Protein AF-J3CBV4-F1 (afdb_monomer_lite)

Sequence (148 aa):
NADGSINISANGGINATGVPNLVNSGGNADIGGDQGQGIGSAADATVNACSFCYRPAITSGTALDTQYGITSLGRAGSQNGNWPMVRKGGWVALESKTKGFVPNKLTTAQKNALIPVEGMMVYDITLDCLSIYDGTSWKCFNTQGCPN

Structure (mmCIF, N/CA/C/O backbone):
data_AF-J3CBV4-F1
#
_entry.id   AF-J3CBV4-F1
#
loop_
_atom_site.group_PDB
_atom_site.id
_atom_site.type_symbol
_atom_site.label_atom_id
_atom_site.label_alt_id
_atom_site.label_comp_id
_atom_site.label_asym_id
_atom_site.label_entity_id
_atom_site.label_seq_id
_atom_site.pdbx_PDB_ins_code
_atom_site.Cartn_x
_atom_site.Cartn_y
_atom_site.Cartn_z
_atom_site.occupancy
_atom_site.B_iso_or_equiv
_atom_site.auth_seq_id
_atom_site.auth_comp_id
_atom_site.auth_asym_id
_atom_site.auth_atom_id
_atom_site.pdbx_PDB_model_num
ATOM 1 N N . ASN A 1 1 ? 55.914 3.599 -3.341 1.00 77.44 1 ASN A N 1
ATOM 2 C CA . ASN A 1 1 ? 57.040 4.552 -3.378 1.00 77.44 1 ASN A CA 1
ATOM 3 C C . ASN A 1 1 ? 56.560 5.866 -2.770 1.00 77.44 1 ASN A C 1
ATOM 5 O O . ASN A 1 1 ? 55.421 5.915 -2.318 1.00 77.44 1 ASN A O 1
ATOM 9 N N . ALA A 1 2 ? 57.399 6.900 -2.677 1.00 86.38 2 ALA A N 1
ATOM 10 C CA . ALA A 1 2 ? 56.998 8.180 -2.068 1.00 86.38 2 ALA A CA 1
ATOM 11 C C . ALA A 1 2 ? 55.806 8.862 -2.785 1.00 86.38 2 ALA A C 1
ATOM 13 O O . ALA A 1 2 ? 55.142 9.710 -2.206 1.00 86.38 2 ALA A O 1
ATOM 14 N N . ASP A 1 3 ? 55.516 8.450 -4.019 1.00 88.50 3 ASP A N 1
ATOM 15 C CA . ASP A 1 3 ? 54.391 8.869 -4.865 1.00 88.50 3 ASP A CA 1
ATOM 16 C C . ASP A 1 3 ? 53.102 8.037 -4.670 1.00 88.50 3 ASP A C 1
ATOM 18 O O . ASP A 1 3 ? 52.141 8.208 -5.414 1.00 88.50 3 ASP A O 1
ATOM 22 N N . GLY A 1 4 ? 53.080 7.093 -3.720 1.00 79.75 4 GLY A N 1
ATOM 23 C CA . GLY A 1 4 ? 51.937 6.204 -3.479 1.00 79.75 4 GLY A CA 1
ATOM 24 C C . GLY A 1 4 ? 51.811 5.011 -4.438 1.00 79.75 4 GLY A C 1
ATOM 25 O O . GLY A 1 4 ? 50.926 4.180 -4.251 1.00 79.75 4 GLY A O 1
ATOM 26 N N . SER A 1 5 ? 52.701 4.859 -5.423 1.00 81.69 5 SER A N 1
ATOM 27 C CA . SER A 1 5 ? 52.714 3.677 -6.298 1.00 81.69 5 SER A CA 1
ATOM 28 C C . SER A 1 5 ? 53.142 2.407 -5.546 1.00 81.69 5 SER A C 1
ATOM 30 O O . SER A 1 5 ? 53.849 2.468 -4.533 1.00 81.69 5 SER A O 1
ATOM 32 N N . ILE A 1 6 ? 52.755 1.227 -6.040 1.00 80.38 6 ILE A N 1
ATOM 33 C CA . ILE A 1 6 ? 53.191 -0.050 -5.455 1.00 80.38 6 ILE A CA 1
ATOM 34 C C . ILE A 1 6 ? 54.706 -0.202 -5.637 1.00 80.38 6 ILE A C 1
ATOM 36 O O . ILE A 1 6 ? 55.230 -0.135 -6.749 1.00 80.38 6 ILE A O 1
ATOM 40 N N . ASN A 1 7 ? 55.423 -0.442 -4.536 1.00 84.88 7 ASN A N 1
ATOM 41 C CA . ASN A 1 7 ? 56.841 -0.780 -4.595 1.00 84.88 7 ASN A CA 1
ATOM 42 C C . ASN A 1 7 ? 57.002 -2.277 -4.911 1.00 84.88 7 ASN A C 1
ATOM 44 O O . ASN A 1 7 ? 56.850 -3.123 -4.029 1.00 84.88 7 ASN A O 1
ATOM 48 N N . ILE A 1 8 ? 57.303 -2.601 -6.167 1.00 82.69 8 ILE A N 1
ATOM 49 C CA . ILE A 1 8 ? 57.412 -3.987 -6.638 1.00 82.69 8 ILE A CA 1
ATOM 50 C C . ILE A 1 8 ? 58.632 -4.735 -6.087 1.00 82.69 8 ILE A C 1
ATOM 52 O O . ILE A 1 8 ? 58.557 -5.953 -5.956 1.00 82.69 8 ILE A O 1
ATOM 56 N N . SER A 1 9 ? 59.722 -4.046 -5.726 1.00 82.81 9 SER A N 1
ATOM 57 C CA . SER A 1 9 ? 60.909 -4.698 -5.152 1.00 82.81 9 SER A CA 1
ATOM 58 C C . SER A 1 9 ? 60.699 -5.075 -3.687 1.00 82.81 9 SER A C 1
ATOM 60 O O . SER A 1 9 ? 61.208 -6.099 -3.246 1.00 82.81 9 SER A O 1
ATOM 62 N N . ALA A 1 10 ? 59.898 -4.298 -2.953 1.00 83.25 10 ALA A N 1
ATOM 63 C CA . ALA A 1 10 ? 59.518 -4.607 -1.574 1.00 83.25 10 ALA A CA 1
ATOM 64 C C . ALA A 1 10 ? 58.396 -5.657 -1.470 1.00 83.25 10 ALA A C 1
ATOM 66 O O . ALA A 1 10 ? 58.352 -6.401 -0.498 1.00 83.25 10 ALA A O 1
ATOM 67 N N . ASN A 1 11 ? 57.493 -5.719 -2.458 1.00 81.56 11 ASN A N 1
ATOM 68 C CA . ASN A 1 11 ? 56.283 -6.555 -2.407 1.00 81.56 11 ASN A CA 1
ATOM 69 C C . ASN A 1 11 ? 56.284 -7.715 -3.418 1.00 81.56 11 ASN A C 1
ATOM 71 O O . ASN A 1 11 ? 55.246 -8.322 -3.654 1.00 81.56 11 ASN A O 1
ATOM 75 N N . GLY A 1 12 ? 57.423 -8.010 -4.053 1.00 84.81 12 GLY A N 1
ATOM 76 C CA . GLY A 1 12 ? 57.587 -9.182 -4.920 1.00 84.81 12 GLY A CA 1
ATOM 77 C C . GLY A 1 12 ? 56.851 -9.134 -6.265 1.00 84.81 12 GLY A C 1
ATOM 78 O O . GLY A 1 12 ? 56.696 -10.177 -6.890 1.00 84.81 12 GLY A O 1
ATOM 79 N N . GLY A 1 13 ? 56.390 -7.969 -6.729 1.00 86.56 13 GLY A N 1
ATOM 80 C CA . GLY A 1 13 ? 55.749 -7.813 -8.044 1.00 86.56 13 GLY A CA 1
ATOM 81 C C . GLY A 1 13 ? 54.395 -8.529 -8.196 1.00 86.56 13 GLY A C 1
ATOM 82 O O . GLY A 1 13 ? 53.554 -8.470 -7.299 1.00 86.56 13 GLY A O 1
ATOM 83 N N . ILE A 1 14 ? 54.173 -9.157 -9.358 1.00 88.00 14 ILE A N 1
ATOM 84 C CA . ILE A 1 14 ? 52.968 -9.940 -9.698 1.00 88.00 14 ILE A CA 1
ATOM 85 C C . ILE A 1 14 ? 53.282 -11.441 -9.712 1.00 88.00 14 ILE A C 1
ATOM 87 O O . ILE A 1 14 ? 54.406 -11.839 -10.015 1.00 88.00 14 ILE A O 1
ATOM 91 N N . ASN A 1 15 ? 52.296 -12.277 -9.399 1.00 85.62 15 ASN A N 1
ATOM 92 C CA . ASN A 1 15 ? 52.414 -13.732 -9.503 1.00 85.62 15 ASN A CA 1
ATOM 93 C C . ASN A 1 15 ? 52.190 -14.233 -10.949 1.00 85.62 15 ASN A C 1
ATOM 95 O O . ASN A 1 15 ? 51.938 -13.461 -11.875 1.00 85.62 15 ASN A O 1
ATOM 99 N N . ALA A 1 16 ? 52.233 -15.557 -11.133 1.00 88.50 16 ALA A N 1
ATOM 100 C CA . ALA A 1 16 ? 52.006 -16.211 -12.425 1.00 88.50 16 ALA A CA 1
ATOM 101 C C . ALA A 1 16 ? 50.592 -16.004 -13.011 1.00 88.50 16 ALA A C 1
ATOM 103 O O . ALA A 1 16 ? 50.400 -16.227 -14.203 1.00 88.50 16 ALA A O 1
ATOM 104 N N . THR A 1 17 ? 49.613 -15.574 -12.205 1.00 86.00 17 THR A N 1
ATOM 105 C CA . THR A 1 17 ? 48.250 -15.241 -12.656 1.00 86.00 17 THR A CA 1
ATOM 106 C C . THR A 1 17 ? 48.066 -13.744 -12.930 1.00 86.00 17 THR A C 1
ATOM 108 O O . THR A 1 17 ? 46.967 -13.310 -13.264 1.00 86.00 17 THR A O 1
ATOM 111 N N . GLY A 1 18 ? 49.136 -12.945 -12.840 1.00 84.94 18 GLY A N 1
ATOM 112 C CA . GLY A 1 18 ? 49.108 -11.507 -13.107 1.00 84.94 18 GLY A CA 1
ATOM 113 C C . GLY A 1 18 ? 48.572 -10.658 -11.952 1.00 84.94 18 GLY A C 1
ATOM 114 O O . GLY A 1 18 ? 48.365 -9.458 -12.126 1.00 84.94 18 GLY A O 1
ATOM 115 N N . VAL A 1 19 ? 48.367 -11.248 -10.772 1.00 86.25 19 VAL A N 1
ATOM 116 C CA . VAL A 1 19 ? 47.859 -10.556 -9.579 1.00 86.25 19 VAL A CA 1
ATOM 117 C C . VAL A 1 19 ? 49.033 -10.060 -8.722 1.00 86.25 19 VAL A C 1
ATOM 119 O O . VAL A 1 19 ? 49.965 -10.834 -8.475 1.00 86.25 19 VAL A O 1
ATOM 122 N N . PRO A 1 20 ? 49.029 -8.798 -8.240 1.00 89.88 20 PRO A N 1
ATOM 123 C CA . PRO A 1 20 ? 50.058 -8.304 -7.327 1.00 89.88 20 PRO A CA 1
ATOM 124 C C . PRO A 1 20 ? 50.174 -9.159 -6.062 1.00 89.88 20 PRO A C 1
ATOM 126 O O . PRO A 1 20 ? 49.188 -9.403 -5.374 1.00 89.88 20 PRO A O 1
ATOM 129 N N . ASN A 1 21 ? 51.398 -9.547 -5.705 1.00 87.56 21 ASN A N 1
ATOM 130 C CA . ASN A 1 21 ? 51.671 -10.364 -4.517 1.00 87.56 21 ASN A CA 1
ATOM 131 C C . ASN A 1 21 ? 51.230 -9.703 -3.203 1.00 87.56 21 ASN A C 1
ATOM 133 O O . ASN A 1 21 ? 50.955 -10.393 -2.228 1.00 87.56 21 ASN A O 1
ATOM 137 N N . LEU A 1 22 ? 51.091 -8.376 -3.207 1.00 87.69 22 LEU A N 1
ATOM 138 C CA . LEU A 1 22 ? 50.610 -7.576 -2.086 1.00 87.69 22 LEU A CA 1
ATOM 139 C C . LEU A 1 22 ? 49.172 -7.914 -1.643 1.00 87.69 22 LEU A C 1
ATOM 141 O O . LEU A 1 22 ? 48.872 -7.769 -0.462 1.00 87.69 22 LEU A O 1
ATOM 145 N N . VAL A 1 23 ? 48.304 -8.337 -2.570 1.00 86.62 23 VAL A N 1
ATOM 146 C CA . VAL A 1 23 ? 46.867 -8.605 -2.332 1.00 86.62 23 VAL A CA 1
ATOM 147 C C . VAL A 1 23 ? 46.525 -10.098 -2.372 1.00 86.62 23 VAL A C 1
ATOM 149 O O . VAL A 1 23 ? 45.359 -10.464 -2.417 1.00 86.62 23 VAL A O 1
ATOM 152 N N . ASN A 1 24 ? 47.533 -10.968 -2.425 1.00 86.19 24 ASN A N 1
ATOM 153 C CA . ASN A 1 24 ? 47.326 -12.412 -2.360 1.00 86.19 24 ASN A CA 1
ATOM 154 C C . ASN A 1 24 ? 47.245 -12.873 -0.905 1.00 86.19 24 ASN A C 1
ATOM 156 O O . ASN A 1 24 ? 47.778 -12.200 -0.031 1.00 86.19 24 ASN A O 1
ATOM 160 N N . SER A 1 25 ? 46.677 -14.059 -0.683 1.00 86.81 25 SER A N 1
ATOM 161 C CA . SER A 1 25 ? 46.643 -14.747 0.612 1.00 86.81 25 SER A CA 1
ATOM 162 C C . SER A 1 25 ? 47.965 -14.620 1.389 1.00 86.81 25 SER A C 1
ATOM 164 O O . SER A 1 25 ? 49.015 -15.076 0.923 1.00 86.81 25 SER A O 1
ATOM 166 N N . GLY A 1 26 ? 47.919 -13.973 2.557 1.00 81.38 26 GLY A N 1
ATOM 167 C CA . GLY A 1 26 ? 49.081 -13.719 3.420 1.00 81.38 26 GLY A CA 1
ATOM 168 C C . GLY A 1 26 ? 49.956 -12.514 3.036 1.00 81.38 26 GLY A C 1
ATOM 169 O O . GLY A 1 26 ? 50.976 -12.273 3.682 1.00 81.38 26 GLY A O 1
ATOM 170 N N . GLY A 1 27 ? 49.583 -11.757 2.004 1.00 84.25 27 GLY A N 1
ATOM 171 C CA . GLY A 1 27 ? 50.208 -10.497 1.607 1.00 84.25 27 GLY A CA 1
ATOM 172 C C . GLY A 1 27 ? 49.785 -9.324 2.496 1.00 84.25 27 GLY A C 1
ATOM 173 O O . GLY A 1 27 ? 48.761 -9.358 3.169 1.00 84.25 27 GLY A O 1
ATOM 174 N N . ASN A 1 28 ? 50.571 -8.244 2.502 1.00 82.25 28 ASN A N 1
ATOM 175 C CA . ASN A 1 28 ? 50.369 -7.143 3.456 1.00 82.25 28 ASN A CA 1
ATOM 176 C C . ASN A 1 28 ? 49.048 -6.366 3.273 1.00 82.25 28 ASN A C 1
ATOM 178 O O . ASN A 1 28 ? 48.676 -5.616 4.173 1.00 82.25 28 ASN A O 1
ATOM 182 N N . ALA A 1 29 ? 48.376 -6.486 2.123 1.00 81.94 29 ALA A N 1
ATOM 183 C CA . ALA A 1 29 ? 47.066 -5.884 1.858 1.00 81.94 29 ALA A CA 1
ATOM 184 C C . ALA A 1 29 ? 45.945 -6.931 1.740 1.00 81.94 29 ALA A C 1
ATOM 186 O O . ALA A 1 29 ? 44.863 -6.617 1.244 1.00 81.94 29 ALA A O 1
ATOM 187 N N . ASP A 1 30 ? 46.205 -8.166 2.170 1.00 83.69 30 ASP A N 1
ATOM 188 C CA . ASP A 1 30 ? 45.192 -9.205 2.272 1.00 83.69 30 ASP A CA 1
ATOM 189 C C . ASP A 1 30 ? 44.239 -8.916 3.442 1.00 83.69 30 ASP A C 1
ATOM 191 O O . ASP A 1 30 ? 44.666 -8.652 4.567 1.00 83.69 30 ASP A O 1
ATOM 195 N N . ILE A 1 31 ? 42.938 -8.964 3.167 1.00 79.06 31 ILE A N 1
ATOM 196 C CA . ILE A 1 31 ? 41.870 -8.754 4.153 1.00 79.06 31 ILE A CA 1
ATOM 197 C C . ILE A 1 31 ? 40.981 -9.993 4.341 1.00 79.06 31 ILE A C 1
ATOM 199 O O . ILE A 1 31 ? 40.070 -9.951 5.165 1.00 79.06 31 ILE A O 1
ATOM 203 N N . GLY A 1 32 ? 41.211 -11.075 3.586 1.00 77.31 32 GLY A N 1
ATOM 204 C CA . GLY A 1 32 ? 40.263 -12.194 3.491 1.00 77.31 32 GLY A CA 1
ATOM 205 C C . GLY A 1 32 ? 40.852 -13.557 3.123 1.00 77.31 32 GLY A C 1
ATOM 206 O O . GLY A 1 32 ? 40.109 -14.531 3.077 1.00 77.31 32 GLY A O 1
ATOM 207 N N . GLY A 1 33 ? 42.163 -13.666 2.897 1.00 80.19 33 GLY A N 1
ATOM 208 C CA . GLY A 1 33 ? 42.819 -14.898 2.459 1.00 80.19 33 GLY A CA 1
ATOM 209 C C . GLY A 1 33 ? 42.683 -15.177 0.960 1.00 80.19 33 GLY A C 1
ATOM 210 O O . GLY A 1 33 ? 43.116 -16.240 0.509 1.00 80.19 33 GLY A O 1
ATOM 211 N N . ASP A 1 34 ? 42.111 -14.245 0.196 1.00 82.81 34 ASP A N 1
ATOM 212 C CA . ASP A 1 34 ? 41.813 -14.390 -1.227 1.00 82.81 34 ASP A CA 1
ATOM 213 C C . ASP A 1 34 ? 43.033 -14.076 -2.113 1.00 82.81 34 ASP A C 1
ATOM 215 O O . ASP A 1 34 ? 43.990 -13.413 -1.711 1.00 82.81 34 ASP A O 1
ATOM 219 N N . GLN A 1 35 ? 43.022 -14.554 -3.361 1.00 84.06 35 GLN A N 1
ATOM 220 C CA . GLN A 1 35 ? 43.972 -14.095 -4.377 1.00 84.06 35 GLN A CA 1
ATOM 221 C C . GLN A 1 35 ? 43.411 -12.836 -5.056 1.00 84.06 35 GLN A C 1
ATOM 223 O O . GLN A 1 35 ? 42.627 -12.944 -5.997 1.00 84.06 35 GLN A O 1
ATOM 228 N N . GLY A 1 36 ? 43.810 -11.645 -4.603 1.00 81.25 36 GLY A N 1
ATOM 229 C CA . GLY A 1 36 ? 43.315 -10.375 -5.138 1.00 81.25 36 GLY A CA 1
ATOM 230 C C . GLY A 1 36 ? 42.171 -9.784 -4.312 1.00 81.25 36 GLY A C 1
ATOM 231 O O . GLY A 1 36 ? 42.222 -9.763 -3.089 1.00 81.25 36 GLY A O 1
ATOM 232 N N . GLN A 1 37 ? 41.152 -9.238 -4.979 1.00 73.69 37 GLN A N 1
ATOM 233 C CA . GLN A 1 37 ? 39.929 -8.802 -4.295 1.00 73.69 37 GLN A CA 1
ATOM 234 C C . GLN A 1 37 ? 39.033 -10.021 -4.052 1.00 73.69 37 GLN A C 1
ATOM 236 O O . GLN A 1 37 ? 38.892 -10.857 -4.946 1.00 73.69 37 GLN A O 1
ATOM 241 N N . GLY A 1 38 ? 38.421 -10.102 -2.870 1.00 72.56 38 GLY A N 1
ATOM 242 C CA . GLY A 1 38 ? 37.447 -11.146 -2.555 1.00 72.56 38 GLY A CA 1
ATOM 243 C C . GLY A 1 38 ? 36.193 -11.082 -3.427 1.00 72.56 38 GLY A C 1
ATOM 244 O O . GLY A 1 38 ? 36.030 -10.183 -4.259 1.00 72.56 38 GLY A O 1
ATOM 245 N N . ILE A 1 39 ? 35.291 -12.048 -3.239 1.00 71.06 39 ILE A N 1
ATOM 246 C CA . ILE A 1 39 ? 34.030 -12.134 -3.986 1.00 71.06 39 ILE A CA 1
ATOM 247 C C . ILE A 1 39 ? 33.259 -10.813 -3.834 1.00 71.06 39 ILE A C 1
ATOM 249 O O . ILE A 1 39 ? 32.728 -10.495 -2.774 1.00 71.06 39 ILE A O 1
ATOM 253 N N . GLY A 1 40 ? 33.204 -10.024 -4.909 1.00 69.19 40 GLY A N 1
ATOM 254 C CA . GLY A 1 40 ? 32.385 -8.817 -4.944 1.00 69.19 40 GLY A CA 1
ATOM 255 C C . GLY A 1 40 ? 30.899 -9.166 -4.871 1.00 69.19 40 GLY A C 1
ATOM 256 O O . GLY A 1 40 ? 30.491 -10.268 -5.232 1.00 69.19 40 GLY A O 1
ATOM 257 N N . SER A 1 41 ? 30.060 -8.204 -4.491 1.00 69.69 41 SER A N 1
ATOM 258 C CA . SER A 1 41 ? 28.605 -8.385 -4.329 1.00 69.69 41 SER A CA 1
ATOM 259 C C . SER A 1 41 ? 27.889 -8.979 -5.553 1.00 69.69 41 SER A C 1
ATOM 261 O O . SER A 1 41 ? 26.797 -9.512 -5.423 1.00 69.69 41 SER A O 1
ATOM 263 N N . ALA A 1 42 ? 28.491 -8.891 -6.744 1.00 63.31 42 ALA A N 1
ATOM 264 C CA . ALA A 1 42 ? 27.982 -9.491 -7.978 1.00 63.31 42 ALA A CA 1
ATOM 265 C C . ALA A 1 42 ? 28.112 -11.028 -8.036 1.00 63.31 42 ALA A C 1
ATOM 267 O O . ALA A 1 42 ? 27.455 -11.660 -8.858 1.00 63.31 42 ALA A O 1
ATOM 268 N N . ALA A 1 43 ? 28.965 -11.621 -7.200 1.00 65.94 43 ALA A N 1
ATOM 269 C CA . ALA A 1 43 ? 29.217 -13.059 -7.126 1.00 65.94 43 ALA A CA 1
ATOM 270 C C . ALA A 1 43 ? 28.961 -13.638 -5.718 1.00 65.94 43 ALA A C 1
ATOM 272 O O . ALA A 1 43 ? 29.090 -14.846 -5.518 1.00 65.94 43 ALA A O 1
ATOM 273 N N . ASP A 1 44 ? 28.573 -12.800 -4.752 1.00 71.00 44 ASP A N 1
ATOM 274 C CA . ASP A 1 44 ? 28.169 -13.236 -3.419 1.00 71.00 44 ASP A CA 1
ATOM 275 C C . ASP A 1 44 ? 26.728 -13.764 -3.463 1.00 71.00 44 ASP A C 1
ATOM 277 O O . ASP A 1 44 ? 25.768 -13.001 -3.552 1.00 71.00 44 ASP A O 1
ATOM 281 N N . ALA A 1 45 ? 26.568 -15.088 -3.381 1.00 65.88 45 ALA A N 1
ATOM 282 C CA . A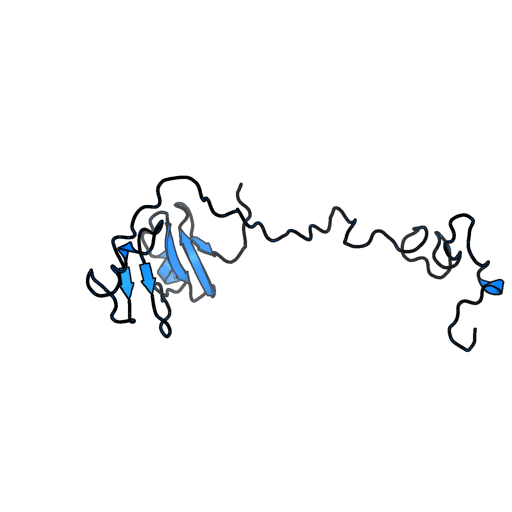LA A 1 45 ? 25.261 -15.748 -3.381 1.00 65.88 45 ALA A CA 1
ATOM 283 C C . ALA A 1 45 ? 24.374 -15.363 -2.176 1.00 65.88 45 ALA A C 1
ATOM 285 O O . ALA A 1 45 ? 23.171 -15.626 -2.195 1.00 65.88 45 ALA A O 1
ATOM 286 N N . THR A 1 46 ? 24.947 -14.748 -1.134 1.00 67.25 46 THR A N 1
ATOM 287 C CA . THR A 1 46 ? 24.209 -14.197 0.012 1.00 67.25 46 THR A CA 1
ATOM 288 C C . THR A 1 46 ? 23.699 -12.776 -0.246 1.00 67.25 46 THR A C 1
ATOM 290 O O . THR A 1 46 ? 22.732 -12.344 0.385 1.00 67.25 46 THR A O 1
ATOM 293 N N . VAL A 1 47 ? 24.273 -12.070 -1.228 1.00 65.38 47 VAL A N 1
ATOM 294 C CA . VAL A 1 47 ? 23.819 -10.754 -1.690 1.00 65.38 47 VAL A CA 1
ATOM 295 C C . VAL A 1 47 ? 22.866 -10.941 -2.869 1.00 65.38 47 VAL A C 1
ATOM 297 O O . VAL A 1 47 ? 23.229 -10.863 -4.041 1.00 65.38 47 VAL A O 1
ATOM 300 N N . ASN A 1 48 ? 21.588 -11.169 -2.566 1.00 63.12 48 ASN A N 1
ATOM 301 C CA . ASN A 1 48 ? 20.543 -11.135 -3.583 1.00 63.12 48 ASN A CA 1
ATOM 302 C C . ASN A 1 48 ? 20.216 -9.675 -3.946 1.00 63.12 48 ASN A C 1
ATOM 304 O O . ASN A 1 48 ? 19.359 -9.045 -3.332 1.00 63.12 48 ASN A O 1
ATOM 308 N N . ALA A 1 49 ? 20.879 -9.130 -4.968 1.00 56.88 49 ALA A N 1
ATOM 309 C CA . ALA A 1 49 ? 20.569 -7.802 -5.511 1.00 56.88 49 ALA A CA 1
ATOM 310 C C . ALA A 1 49 ? 19.146 -7.695 -6.121 1.00 56.88 49 ALA A C 1
ATOM 312 O O . ALA A 1 49 ? 18.697 -6.598 -6.455 1.00 56.88 49 ALA A O 1
ATOM 313 N N . CYS A 1 50 ? 18.413 -8.810 -6.244 1.00 56.00 50 CYS A N 1
ATOM 314 C CA . CYS A 1 50 ? 17.027 -8.892 -6.709 1.00 56.00 50 CYS A CA 1
ATOM 315 C C . CYS A 1 50 ? 16.005 -8.996 -5.557 1.00 56.00 50 CYS A C 1
ATOM 317 O O . CYS A 1 50 ? 15.033 -9.743 -5.652 1.00 56.00 50 CYS A O 1
ATOM 319 N N . SER A 1 51 ? 16.149 -8.206 -4.489 1.00 59.00 51 SER A N 1
ATOM 320 C CA . SER A 1 51 ? 15.123 -8.067 -3.430 1.00 59.00 51 SER A CA 1
ATOM 321 C C . SER A 1 51 ? 13.799 -7.444 -3.908 1.00 59.00 51 SER A C 1
ATOM 323 O O . SER A 1 51 ? 12.855 -7.320 -3.130 1.00 59.00 51 SER A O 1
ATOM 325 N N . PHE A 1 52 ? 13.706 -7.034 -5.176 1.00 63.19 52 PHE A N 1
ATOM 326 C CA . PHE A 1 52 ? 12.475 -6.538 -5.781 1.00 63.19 52 PHE A CA 1
ATOM 327 C C . PHE A 1 52 ? 11.813 -7.641 -6.606 1.00 63.19 52 PHE A C 1
ATOM 329 O O . PHE A 1 52 ? 12.135 -7.859 -7.775 1.00 63.19 52 PHE A O 1
ATOM 336 N N . CYS A 1 53 ? 10.852 -8.330 -6.000 1.00 66.06 53 CYS A N 1
ATOM 337 C CA . CYS A 1 53 ? 10.024 -9.298 -6.706 1.00 66.06 53 CYS A CA 1
ATOM 338 C C . CYS A 1 53 ? 8.929 -8.563 -7.478 1.00 66.06 53 CYS A C 1
ATOM 340 O O . CYS A 1 53 ? 7.837 -8.307 -6.968 1.00 66.06 53 CYS A O 1
ATOM 342 N N . TYR A 1 54 ? 9.220 -8.204 -8.724 1.00 64.56 54 TYR A N 1
ATOM 343 C CA . TYR A 1 54 ? 8.188 -7.782 -9.658 1.00 64.5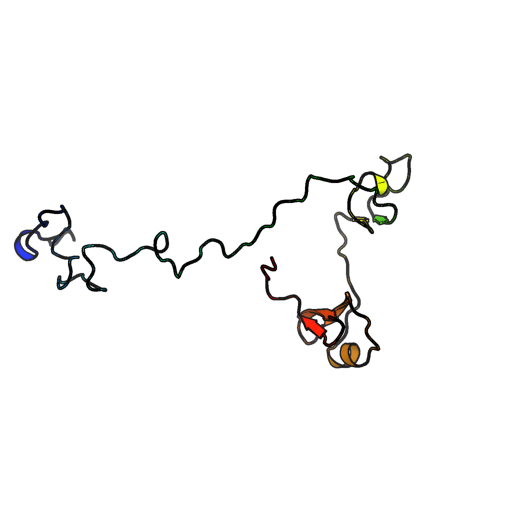6 54 TYR A CA 1
ATOM 344 C C . TYR A 1 54 ? 7.599 -9.024 -10.312 1.00 64.56 54 TYR A C 1
ATOM 346 O O . TYR A 1 54 ? 8.262 -9.692 -11.103 1.00 64.56 54 TYR A O 1
ATOM 354 N N . ARG A 1 55 ? 6.339 -9.336 -10.008 1.00 64.12 55 ARG A N 1
ATOM 355 C CA . ARG A 1 55 ? 5.599 -10.283 -10.840 1.00 64.12 55 ARG A CA 1
ATOM 356 C C . ARG A 1 55 ? 5.225 -9.559 -12.137 1.00 64.12 55 ARG A C 1
ATOM 358 O O . ARG A 1 55 ? 4.641 -8.474 -12.046 1.00 64.12 55 ARG A O 1
ATOM 365 N N . PRO A 1 56 ? 5.552 -10.105 -13.324 1.00 72.25 56 PRO A N 1
ATOM 366 C CA . PRO A 1 56 ? 5.125 -9.506 -14.579 1.00 72.25 56 PRO A CA 1
ATOM 367 C C . PRO A 1 56 ? 3.612 -9.295 -14.578 1.00 72.25 56 PRO A C 1
ATOM 369 O O . PRO A 1 56 ? 2.864 -10.097 -14.008 1.00 72.25 56 PRO A O 1
ATOM 372 N N . ALA A 1 57 ? 3.158 -8.214 -15.210 1.00 72.94 57 ALA A N 1
ATOM 373 C CA . ALA A 1 57 ? 1.733 -8.004 -15.399 1.00 72.94 57 ALA A CA 1
ATOM 374 C C . ALA A 1 57 ? 1.143 -9.212 -16.138 1.00 72.94 57 ALA A C 1
ATOM 376 O O . ALA A 1 57 ? 1.698 -9.672 -17.137 1.00 72.94 57 ALA A O 1
ATOM 377 N N . ILE A 1 58 ? 0.010 -9.717 -15.653 1.00 72.69 58 ILE A N 1
ATOM 378 C CA . ILE A 1 58 ? -0.750 -10.721 -16.389 1.00 72.69 58 ILE A CA 1
ATOM 379 C C . ILE A 1 58 ? -1.357 -10.005 -17.598 1.00 72.69 58 ILE A C 1
ATOM 381 O O . ILE A 1 58 ? -2.237 -9.160 -17.450 1.00 72.69 58 ILE A O 1
ATOM 385 N N . THR A 1 59 ? -0.841 -10.303 -18.789 1.00 78.12 59 THR A N 1
ATOM 386 C CA . THR A 1 59 ? -1.335 -9.765 -20.070 1.00 78.12 59 THR A CA 1
ATOM 387 C C . THR A 1 59 ? -2.280 -10.729 -20.785 1.00 78.12 59 THR A C 1
ATOM 389 O O . THR A 1 59 ? -2.817 -10.400 -21.841 1.00 78.12 59 THR A O 1
ATOM 392 N N . SER A 1 60 ? -2.488 -11.918 -20.218 1.00 78.75 60 SER A N 1
ATOM 393 C CA . SER A 1 60 ? -3.434 -12.918 -20.696 1.00 78.75 60 SER A CA 1
ATOM 394 C C . SER A 1 60 ? -4.789 -12.795 -19.987 1.00 78.75 60 SER A C 1
ATOM 396 O O . SER A 1 60 ? -4.886 -12.315 -18.860 1.00 78.75 60 SER A O 1
ATOM 398 N N . GLY A 1 61 ? -5.852 -13.248 -20.653 1.00 80.06 61 GLY A N 1
ATOM 399 C CA . GLY A 1 61 ? -7.226 -13.179 -20.147 1.00 80.06 61 GLY A CA 1
ATOM 400 C C . GLY A 1 61 ? -8.026 -11.994 -20.692 1.00 80.06 61 GLY A C 1
ATOM 401 O O . GLY A 1 61 ? -7.513 -11.124 -21.395 1.00 80.06 61 GLY A O 1
ATOM 402 N N . THR A 1 62 ? -9.327 -11.985 -20.406 1.00 81.00 62 THR A N 1
ATOM 403 C CA . THR A 1 62 ? -10.233 -10.921 -20.851 1.00 81.00 62 THR A CA 1
ATOM 404 C C . THR A 1 62 ? -10.133 -9.728 -19.909 1.00 81.00 62 THR A C 1
ATOM 406 O O . THR A 1 62 ? -10.446 -9.826 -18.724 1.00 81.00 62 THR A O 1
ATOM 409 N N . ALA A 1 63 ? -9.728 -8.579 -20.443 1.00 84.06 63 ALA A N 1
ATOM 410 C CA . ALA A 1 63 ? -9.699 -7.328 -19.701 1.00 84.06 63 ALA A CA 1
ATOM 411 C C . ALA A 1 63 ? -11.137 -6.825 -19.461 1.00 84.06 63 ALA A C 1
ATOM 413 O O . ALA A 1 63 ? -11.761 -6.271 -20.365 1.00 84.06 63 ALA A O 1
ATOM 414 N N . LEU A 1 64 ? -11.662 -7.042 -18.252 1.00 91.00 64 LEU A N 1
ATOM 415 C CA . LEU A 1 64 ? -13.011 -6.616 -17.869 1.00 91.00 64 LEU A CA 1
ATOM 416 C C . LEU A 1 64 ? -13.067 -5.123 -17.545 1.00 91.00 64 LEU A C 1
ATOM 418 O O . LEU A 1 64 ? -12.137 -4.568 -16.958 1.00 91.00 64 LEU A O 1
ATOM 422 N N . ASP A 1 65 ? -14.179 -4.492 -17.904 1.00 93.00 65 ASP A N 1
ATOM 423 C CA . ASP A 1 65 ? -14.444 -3.077 -17.661 1.00 93.00 65 ASP A CA 1
ATOM 424 C C . ASP A 1 65 ? -14.581 -2.787 -16.166 1.00 93.00 65 ASP A C 1
ATOM 426 O O . ASP A 1 65 ? -15.349 -3.437 -15.458 1.00 93.00 65 ASP A O 1
ATOM 430 N N . THR A 1 66 ? -13.894 -1.749 -15.691 1.00 93.81 66 THR A N 1
ATOM 431 C CA . THR A 1 66 ? -14.147 -1.190 -14.363 1.00 93.81 66 THR A CA 1
ATOM 432 C C . THR A 1 66 ? -15.433 -0.373 -14.407 1.00 93.81 66 THR A C 1
ATOM 434 O O . THR A 1 66 ? -15.459 0.734 -14.942 1.00 93.81 66 THR A O 1
ATOM 437 N N . GLN A 1 67 ? -16.517 -0.923 -13.861 1.00 92.88 67 GLN A N 1
ATOM 438 C CA . GLN A 1 67 ? -17.855 -0.324 -13.960 1.00 92.88 67 GLN A CA 1
ATOM 439 C C . GLN A 1 67 ? -18.128 0.766 -12.914 1.00 92.88 67 GLN A C 1
ATOM 441 O O . GLN A 1 67 ? -19.001 1.606 -13.123 1.00 92.88 67 GLN A O 1
ATOM 446 N N . TYR A 1 68 ? -17.379 0.785 -11.808 1.00 92.56 68 TYR A N 1
ATOM 447 C CA . TYR A 1 68 ? -17.578 1.727 -10.709 1.00 92.56 68 TYR A CA 1
ATOM 448 C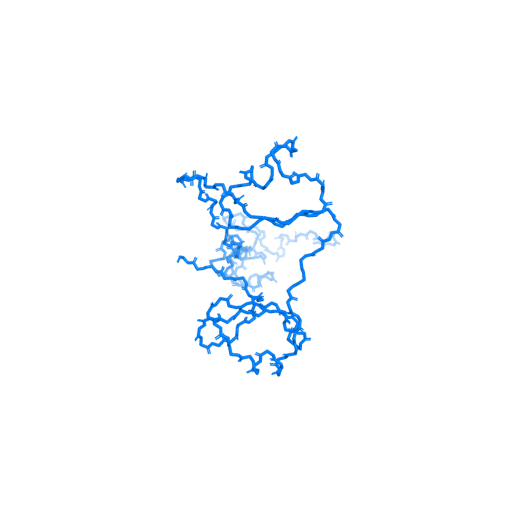 C . TYR A 1 68 ? -16.345 2.599 -10.473 1.00 92.56 68 TYR A C 1
ATOM 450 O O . TYR A 1 68 ? -15.203 2.138 -10.535 1.00 92.56 68 TYR A O 1
ATOM 458 N N . GLY A 1 69 ? -16.568 3.874 -10.162 1.00 93.38 69 GLY A N 1
ATOM 459 C CA . GLY A 1 69 ? -15.482 4.772 -9.819 1.00 93.38 69 GLY A CA 1
ATOM 460 C C . GLY A 1 69 ? -15.920 6.159 -9.373 1.00 93.38 69 GLY A C 1
ATOM 461 O O . GLY A 1 69 ? -17.028 6.608 -9.656 1.00 93.38 69 GLY A O 1
ATOM 462 N N . ILE A 1 70 ? -15.000 6.854 -8.705 1.00 93.06 70 ILE A N 1
ATOM 463 C CA . ILE A 1 70 ? -15.127 8.256 -8.294 1.00 93.06 70 ILE A CA 1
ATOM 464 C C . ILE A 1 70 ? -13.972 9.062 -8.900 1.00 93.06 70 ILE A C 1
ATOM 466 O O . ILE A 1 70 ? -12.804 8.687 -8.775 1.00 93.06 70 ILE A O 1
ATOM 470 N N . THR A 1 71 ? -14.278 10.184 -9.558 1.00 92.88 71 THR A N 1
ATOM 471 C CA . THR A 1 71 ? -13.255 11.066 -10.135 1.00 92.88 71 THR A CA 1
ATOM 472 C C . THR A 1 71 ? -13.521 12.534 -9.849 1.00 92.88 71 THR A C 1
ATOM 474 O O . THR A 1 71 ? -14.648 13.007 -9.957 1.00 92.88 71 THR A O 1
ATOM 477 N N . SER A 1 72 ? -12.454 13.279 -9.547 1.00 93.06 72 SER A N 1
ATOM 478 C CA . SER A 1 72 ? -12.502 14.742 -9.442 1.00 93.06 72 SER A CA 1
ATOM 479 C C . SER A 1 72 ? -12.173 15.451 -10.763 1.00 93.06 72 SER A C 1
ATOM 481 O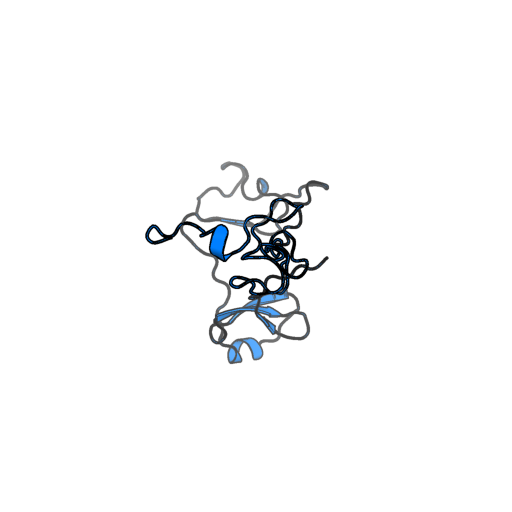 O . SER A 1 72 ? -11.987 16.664 -10.767 1.00 93.06 72 SER A O 1
ATOM 483 N N . LEU A 1 73 ? -12.010 14.714 -11.868 1.00 91.19 73 LEU A N 1
ATOM 484 C CA . LEU A 1 73 ? -11.564 15.252 -13.160 1.00 91.19 73 LEU A CA 1
ATOM 485 C C . LEU A 1 73 ? -12.722 15.590 -14.111 1.00 91.19 73 LEU A C 1
ATOM 487 O O . LEU A 1 73 ? -12.475 15.895 -15.272 1.00 91.19 73 LEU A O 1
ATOM 491 N N . GLY A 1 74 ? -13.972 15.498 -13.645 1.00 86.75 74 GLY A N 1
ATOM 492 C CA . GLY A 1 74 ? -15.157 15.882 -14.423 1.00 86.75 74 GLY A CA 1
ATOM 493 C C . GLY A 1 74 ? -15.436 15.005 -15.648 1.00 86.75 74 GLY A C 1
ATOM 494 O O . GLY A 1 74 ? -16.137 15.431 -16.555 1.00 86.75 74 GLY A O 1
ATOM 495 N N . ARG A 1 75 ? -14.883 13.789 -15.694 1.00 87.19 75 ARG A N 1
ATOM 496 C CA . ARG A 1 75 ? -14.907 12.932 -16.889 1.00 87.19 75 ARG A CA 1
ATOM 497 C C . ARG A 1 75 ? -15.786 11.690 -16.787 1.00 87.19 75 ARG A C 1
ATOM 499 O O . ARG A 1 75 ? -15.690 10.805 -17.625 1.00 87.19 75 ARG A O 1
ATOM 506 N N . ALA A 1 76 ? -16.602 11.589 -15.743 1.00 87.62 76 ALA A N 1
ATOM 507 C CA . ALA A 1 76 ? -17.499 10.452 -15.589 1.00 87.62 76 ALA A CA 1
ATOM 508 C C . ALA A 1 76 ? -18.565 10.426 -16.696 1.00 87.62 76 ALA A C 1
ATOM 510 O O . ALA A 1 76 ? -19.116 11.468 -17.058 1.00 87.62 76 ALA A O 1
ATOM 511 N N . GLY A 1 77 ? -18.864 9.227 -17.201 1.00 82.56 77 GLY A N 1
ATOM 512 C CA . GLY A 1 77 ? -19.935 8.985 -18.164 1.00 82.56 77 GLY A CA 1
ATOM 513 C C . GLY A 1 77 ? -19.477 8.822 -19.616 1.00 82.56 77 GLY A C 1
ATOM 514 O O . GLY A 1 77 ? -18.322 9.041 -19.982 1.00 82.56 77 GLY A O 1
ATOM 515 N N . SER A 1 78 ? -20.428 8.419 -20.462 1.00 79.50 78 SER A N 1
ATOM 516 C CA . SER A 1 78 ? -20.191 8.013 -21.857 1.00 79.50 78 SER A CA 1
ATOM 517 C C . SER A 1 78 ? -19.627 9.136 -22.740 1.00 79.50 78 SER A C 1
ATOM 519 O O . SER A 1 78 ? -18.755 8.887 -23.569 1.00 79.50 78 SER A O 1
ATOM 521 N N . GLN A 1 79 ? -20.043 10.386 -22.513 1.00 79.12 79 GLN A N 1
ATOM 522 C CA . GLN A 1 79 ? -19.654 11.533 -23.347 1.00 79.12 79 GLN A CA 1
ATOM 523 C C . GLN A 1 79 ? -18.228 12.050 -23.083 1.00 79.12 79 GLN A C 1
ATOM 525 O O . GLN A 1 79 ? -17.696 12.809 -23.883 1.00 79.12 79 GLN A O 1
ATOM 530 N N . ASN A 1 80 ? -17.583 11.618 -21.996 1.00 75.44 80 ASN A N 1
ATOM 531 C CA . ASN A 1 80 ? -16.265 12.102 -21.575 1.00 75.44 80 ASN A CA 1
ATOM 532 C C . ASN A 1 80 ? -15.209 10.988 -21.612 1.00 75.44 80 ASN A C 1
ATOM 534 O O . ASN A 1 80 ? -14.458 10.769 -20.660 1.00 75.44 80 ASN A O 1
ATOM 538 N N . GLY A 1 81 ? -15.165 10.255 -22.726 1.00 81.56 81 GLY A N 1
ATOM 539 C CA . GLY A 1 81 ? -14.202 9.171 -22.922 1.00 81.56 81 GLY A CA 1
ATOM 540 C C . GLY A 1 81 ? -14.553 7.897 -22.154 1.00 81.56 81 GLY A C 1
ATOM 541 O O . GLY A 1 81 ? -13.654 7.134 -21.823 1.00 81.56 81 GLY A O 1
ATOM 542 N N . ASN A 1 82 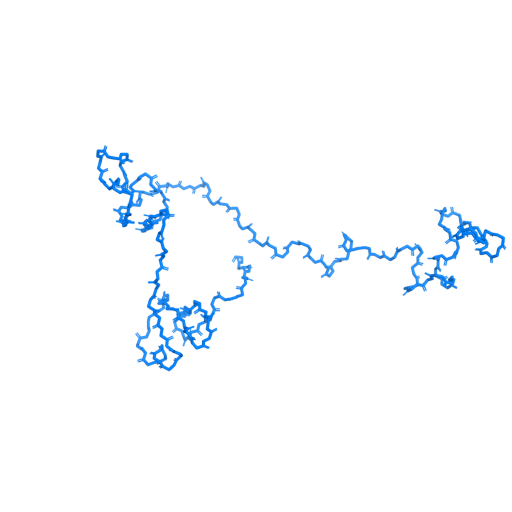? -15.840 7.675 -21.864 1.00 89.62 82 ASN A N 1
ATOM 543 C CA . ASN A 1 82 ? -16.380 6.440 -21.289 1.00 89.62 82 ASN A CA 1
ATOM 544 C C . ASN A 1 82 ? -15.696 5.983 -19.984 1.00 89.62 82 ASN A C 1
ATOM 546 O O . ASN A 1 82 ? -15.505 4.795 -19.721 1.00 89.62 82 ASN A O 1
ATOM 550 N N . TRP A 1 83 ? -15.293 6.938 -19.152 1.00 92.75 83 TRP A N 1
ATOM 551 C CA . TRP A 1 83 ? -14.767 6.646 -17.825 1.00 92.75 83 TRP A CA 1
ATOM 552 C C . TRP A 1 83 ? -15.920 6.273 -16.866 1.00 92.75 83 TRP A C 1
ATOM 554 O O . TRP A 1 83 ? -16.963 6.936 -16.912 1.00 92.75 83 TRP A O 1
ATOM 564 N N . PRO A 1 84 ? -15.771 5.259 -15.981 1.00 93.81 84 PRO A N 1
ATOM 565 C CA . PRO A 1 84 ? -14.547 4.509 -15.659 1.00 93.81 84 PRO A CA 1
ATOM 566 C C . PRO A 1 84 ? -14.265 3.283 -16.537 1.00 93.81 84 PRO A C 1
ATOM 568 O O . PRO A 1 84 ? -13.165 2.753 -16.446 1.00 93.81 84 PRO A O 1
ATOM 571 N N . MET A 1 85 ? -15.177 2.876 -17.425 1.00 93.31 85 MET A N 1
ATOM 572 C CA . MET A 1 85 ? -15.097 1.632 -18.219 1.00 93.31 85 MET A CA 1
ATOM 573 C C . MET A 1 85 ? -13.889 1.544 -19.168 1.00 93.31 85 MET A C 1
ATOM 575 O O . MET A 1 85 ? -13.499 0.456 -19.593 1.00 93.31 85 MET A O 1
ATOM 579 N N . VAL A 1 86 ? -13.247 2.672 -19.490 1.00 92.31 86 VAL A N 1
ATOM 580 C CA . VAL A 1 86 ? -11.937 2.684 -20.173 1.00 92.31 86 VAL A CA 1
ATOM 581 C C . VAL A 1 86 ? -10.773 2.207 -19.298 1.00 92.31 86 VAL A C 1
ATOM 583 O O . VAL A 1 86 ? -9.690 1.947 -19.813 1.00 92.31 86 VAL A O 1
ATOM 586 N N . ARG A 1 87 ? -10.956 2.096 -17.980 1.00 91.81 87 ARG A N 1
ATOM 587 C CA . ARG A 1 87 ? -10.069 1.347 -17.082 1.00 91.81 87 ARG A CA 1
ATOM 588 C C . ARG A 1 87 ? -10.499 -0.113 -17.103 1.00 91.81 87 ARG A C 1
ATOM 590 O O . ARG A 1 87 ? -11.692 -0.408 -17.095 1.00 91.81 87 ARG A O 1
ATOM 597 N N . LYS A 1 88 ? -9.520 -1.012 -17.153 1.00 89.88 88 LYS A N 1
ATOM 598 C CA . LYS A 1 88 ? -9.752 -2.454 -17.182 1.00 89.88 88 LYS A CA 1
ATOM 599 C C . LYS A 1 88 ? -9.091 -3.128 -15.986 1.00 89.88 88 LYS A C 1
ATOM 601 O O . LYS A 1 88 ? -8.082 -2.637 -15.485 1.00 89.88 88 LYS A O 1
ATOM 606 N N . GLY A 1 89 ? -9.651 -4.255 -15.556 1.00 87.06 89 GLY A N 1
ATOM 607 C CA . GLY A 1 89 ? -9.059 -5.140 -14.547 1.00 87.06 89 GLY A CA 1
ATOM 608 C C . GLY A 1 89 ? -9.222 -4.693 -13.090 1.00 87.06 89 GLY A C 1
ATOM 609 O O . GLY A 1 89 ? -8.805 -5.416 -12.192 1.00 87.06 89 GLY A O 1
ATOM 610 N N . GLY A 1 90 ? -9.838 -3.537 -12.831 1.00 89.19 90 GLY A N 1
ATOM 611 C CA . GLY A 1 90 ? -10.184 -3.087 -11.482 1.00 89.19 90 GLY A CA 1
ATOM 612 C C . GLY A 1 90 ? -11.679 -3.214 -11.197 1.00 89.19 90 GLY A C 1
ATOM 613 O O . GLY A 1 90 ? -12.498 -2.977 -12.082 1.00 89.19 90 GLY A O 1
ATOM 614 N N . TRP A 1 91 ? -12.043 -3.503 -9.948 1.00 90.69 91 TRP A N 1
ATOM 615 C CA . TRP A 1 91 ? -13.434 -3.389 -9.489 1.00 90.69 91 TRP A CA 1
ATOM 616 C C . TRP A 1 91 ? -13.848 -1.931 -9.246 1.00 90.69 91 TRP A C 1
ATOM 618 O O . TRP A 1 91 ? -15.007 -1.574 -9.445 1.00 90.69 91 TRP A O 1
ATOM 628 N N . VAL A 1 92 ? -12.896 -1.077 -8.851 1.00 94.19 92 VAL A N 1
ATOM 629 C CA . VAL A 1 92 ? -13.117 0.341 -8.531 1.00 94.19 92 VAL A CA 1
ATOM 630 C C . VAL A 1 92 ? -12.013 1.204 -9.141 1.00 94.19 92 VAL A C 1
ATOM 632 O O . VAL A 1 92 ? -10.833 0.890 -8.994 1.00 94.19 92 VAL A O 1
ATOM 635 N N . ALA A 1 93 ? -12.383 2.320 -9.773 1.00 94.19 93 ALA A N 1
ATOM 636 C CA . ALA A 1 93 ? -11.454 3.361 -10.212 1.00 94.19 93 ALA A CA 1
ATOM 637 C C . ALA A 1 93 ? -11.597 4.627 -9.350 1.00 94.19 93 ALA A C 1
ATOM 639 O O . ALA A 1 93 ? -12.652 5.258 -9.330 1.00 94.19 93 ALA A O 1
ATOM 640 N N . LEU A 1 94 ? -10.528 5.041 -8.670 1.00 94.62 94 LEU A N 1
ATOM 641 C CA . LEU A 1 94 ? -10.451 6.330 -7.976 1.00 94.62 94 LEU A CA 1
ATOM 642 C C . LEU A 1 94 ? -9.427 7.208 -8.684 1.00 94.62 94 LEU A C 1
ATOM 644 O O . LEU A 1 94 ? -8.302 6.769 -8.913 1.00 94.62 94 LEU A O 1
ATOM 648 N N . GLU A 1 95 ? -9.795 8.438 -9.046 1.00 93.19 95 GLU A N 1
ATOM 649 C CA . GLU A 1 95 ? -8.884 9.271 -9.830 1.00 93.19 95 GLU A CA 1
ATOM 650 C C . GLU A 1 95 ? -8.977 10.765 -9.550 1.00 93.19 95 GLU A C 1
ATOM 652 O O . GLU A 1 95 ? -10.017 11.411 -9.714 1.00 93.19 95 GLU A O 1
ATOM 657 N N . SER A 1 96 ? -7.825 11.331 -9.210 1.00 94.56 96 SER A N 1
ATOM 658 C CA . SER A 1 96 ? -7.612 12.757 -9.041 1.00 94.56 96 SER A CA 1
ATOM 659 C C . SER A 1 96 ? -6.165 13.104 -9.373 1.00 94.56 96 SER A C 1
ATOM 661 O O . SER A 1 96 ? -5.277 12.267 -9.251 1.00 94.56 96 SER A O 1
ATOM 663 N N . LYS A 1 97 ? -5.924 14.356 -9.768 1.00 93.50 97 LYS A N 1
ATOM 664 C CA . LYS A 1 97 ? -4.569 14.917 -9.888 1.00 93.50 97 LYS A CA 1
ATOM 665 C C . LYS A 1 97 ? -4.093 15.594 -8.599 1.00 93.50 97 LYS A C 1
ATOM 667 O O . LYS A 1 97 ? -2.911 15.876 -8.471 1.00 93.50 97 LYS A O 1
ATOM 672 N N . THR A 1 98 ? -5.009 15.908 -7.680 1.00 94.94 98 THR A N 1
ATOM 673 C CA . THR A 1 98 ? -4.728 16.768 -6.516 1.00 94.94 98 THR A CA 1
ATOM 674 C C . THR A 1 98 ? -5.299 16.239 -5.203 1.00 94.94 98 THR A C 1
ATOM 676 O O . THR A 1 98 ? -5.124 16.875 -4.165 1.00 94.94 98 THR A O 1
ATOM 679 N N . LYS A 1 99 ? -6.006 15.104 -5.220 1.00 94.25 99 LYS A N 1
ATOM 680 C CA . LYS A 1 99 ? -6.623 14.489 -4.039 1.00 94.25 99 LYS A CA 1
ATOM 681 C C . LYS A 1 99 ? -6.052 13.092 -3.814 1.00 94.25 99 LYS A C 1
ATOM 683 O O . LYS A 1 99 ? -5.869 12.343 -4.769 1.00 94.25 99 LYS A O 1
ATOM 688 N N . GLY A 1 100 ? -5.797 12.759 -2.551 1.00 92.62 100 GLY A N 1
ATOM 689 C CA . GLY A 1 100 ? -5.431 11.410 -2.122 1.00 92.62 100 GLY A CA 1
ATOM 690 C C . GLY A 1 100 ? -6.650 10.592 -1.694 1.00 92.62 100 GLY A C 1
ATOM 691 O O . GLY A 1 100 ? -7.717 11.145 -1.421 1.00 92.62 100 GLY A O 1
ATOM 692 N N . PHE A 1 101 ? -6.476 9.274 -1.609 1.00 93.94 101 PHE A N 1
ATOM 693 C CA . PHE A 1 101 ? -7.426 8.377 -0.956 1.00 93.94 101 PHE A CA 1
ATOM 694 C C . PHE A 1 101 ? -7.072 8.265 0.530 1.00 93.94 101 PHE A C 1
ATOM 696 O O . PHE A 1 101 ? -5.941 7.929 0.872 1.00 93.94 101 PHE A O 1
ATOM 703 N N . VAL A 1 102 ? -8.032 8.567 1.405 1.00 94.94 102 VAL A N 1
ATOM 704 C CA . VAL A 1 102 ? -7.866 8.466 2.859 1.00 94.94 102 VAL A CA 1
ATOM 705 C C . VAL A 1 102 ? -8.782 7.348 3.365 1.00 94.94 102 VAL A C 1
ATOM 707 O O . VAL A 1 102 ? -9.996 7.555 3.391 1.00 94.94 102 VAL A O 1
ATOM 710 N N . PRO A 1 103 ? -8.248 6.173 3.748 1.00 95.31 103 PRO A N 1
ATOM 711 C CA . PRO A 1 103 ? -9.034 5.155 4.442 1.00 95.31 103 PRO A CA 1
ATOM 712 C C . PRO A 1 103 ? -9.365 5.612 5.873 1.00 95.31 103 PRO A C 1
ATOM 714 O O . PRO A 1 103 ? -8.797 6.586 6.378 1.00 95.31 103 PRO A O 1
ATOM 717 N N . ASN A 1 104 ? -10.266 4.900 6.554 1.00 96.75 104 ASN A N 1
ATOM 718 C CA . ASN A 1 104 ? -10.592 5.187 7.953 1.00 96.75 104 ASN A CA 1
ATOM 719 C C . ASN A 1 104 ? -9.320 5.171 8.813 1.00 96.75 104 ASN A C 1
ATOM 721 O O . ASN A 1 104 ? -8.542 4.219 8.753 1.00 96.75 104 ASN A O 1
ATOM 725 N N . LYS A 1 105 ? -9.129 6.222 9.617 1.00 97.94 105 LYS A N 1
ATOM 726 C CA . LYS A 1 105 ? -7.980 6.389 10.514 1.00 97.94 105 LYS A CA 1
ATOM 727 C C . LYS A 1 105 ? -8.400 6.082 11.946 1.00 97.94 105 LYS A C 1
ATOM 729 O O . LYS A 1 105 ? -9.275 6.768 12.467 1.00 97.94 105 LYS A O 1
ATOM 734 N N . LEU A 1 106 ? -7.788 5.079 12.564 1.00 98.31 106 LEU A N 1
ATOM 735 C CA . LEU A 1 106 ? -8.138 4.593 13.902 1.00 98.31 106 LEU A CA 1
ATOM 736 C C . LEU A 1 106 ? -6.874 4.385 14.733 1.00 98.31 106 LEU A C 1
ATOM 738 O O . LEU A 1 106 ? -5.836 4.025 14.188 1.00 98.31 106 LEU A O 1
ATOM 742 N N . THR A 1 107 ? -6.943 4.578 16.049 1.00 98.56 107 THR A N 1
ATOM 743 C CA . THR A 1 107 ? -5.885 4.083 16.948 1.00 98.56 107 THR A CA 1
ATOM 744 C C . THR A 1 107 ? -5.897 2.555 16.982 1.00 98.56 107 THR A C 1
ATOM 746 O O . THR A 1 107 ? -6.920 1.936 16.671 1.00 98.56 107 THR A O 1
ATOM 749 N N . THR A 1 108 ? -4.815 1.920 17.440 1.00 98.19 108 THR A N 1
ATOM 750 C CA . THR A 1 108 ? -4.799 0.455 17.615 1.00 98.19 108 THR A CA 1
ATOM 751 C C . THR A 1 108 ? -5.943 -0.035 18.506 1.00 98.19 108 THR A C 1
ATOM 753 O O . THR A 1 108 ? -6.565 -1.051 18.204 1.00 98.19 108 THR A O 1
ATOM 756 N N . ALA A 1 109 ? -6.281 0.708 19.566 1.00 98.38 109 ALA A N 1
ATOM 757 C CA . ALA A 1 109 ? -7.392 0.363 20.453 1.00 98.38 109 ALA A CA 1
ATOM 758 C C . ALA A 1 109 ? -8.751 0.427 19.734 1.00 98.38 109 ALA A C 1
ATOM 760 O O . ALA A 1 109 ? -9.546 -0.502 19.841 1.00 98.38 109 ALA A O 1
ATOM 761 N N . GLN A 1 110 ? -9.000 1.486 18.956 1.00 98.44 110 GLN A N 1
ATOM 762 C CA . GLN A 1 110 ? -10.233 1.631 18.174 1.00 98.44 110 GLN A CA 1
ATOM 763 C C . GLN A 1 110 ? -10.346 0.563 17.081 1.00 98.44 110 GLN A C 1
ATOM 765 O O . GLN A 1 110 ? -11.410 -0.018 16.901 1.00 98.44 110 GLN A O 1
ATOM 770 N N . LYS A 1 111 ? -9.243 0.274 16.381 1.00 97.94 111 LYS A N 1
ATOM 771 C CA . LYS A 1 111 ? -9.164 -0.786 15.369 1.00 97.94 111 LYS A CA 1
ATOM 772 C C . LYS A 1 111 ? -9.477 -2.161 15.964 1.00 97.94 111 LYS A C 1
ATOM 774 O O . LYS A 1 111 ? -10.262 -2.909 15.391 1.00 97.94 111 LYS A O 1
ATOM 779 N N . ASN A 1 112 ? -8.886 -2.488 17.113 1.00 97.31 112 ASN A N 1
ATOM 780 C CA . ASN A 1 112 ? -9.080 -3.782 17.773 1.00 97.31 112 ASN A CA 1
ATOM 781 C C . ASN A 1 112 ? -10.475 -3.941 18.401 1.00 97.31 112 ASN A C 1
ATOM 783 O O . ASN A 1 112 ? -10.863 -5.061 18.712 1.00 97.31 112 ASN A O 1
ATOM 787 N N . ALA A 1 113 ? -11.224 -2.848 18.574 1.00 98.00 113 ALA A N 1
ATOM 788 C CA . ALA A 1 113 ? -12.612 -2.874 19.032 1.00 98.00 113 ALA A CA 1
ATOM 789 C C . ALA A 1 113 ? -13.632 -3.107 17.900 1.00 98.00 113 ALA A C 1
ATOM 791 O O . ALA A 1 113 ? -14.820 -3.275 18.175 1.00 98.00 113 ALA A O 1
ATOM 792 N N . LEU A 1 114 ? -13.203 -3.093 16.632 1.00 97.25 114 LEU A N 1
ATOM 793 C CA . LEU A 1 114 ? -14.067 -3.441 15.504 1.00 97.25 114 LEU A CA 1
ATOM 794 C C . LEU A 1 114 ? -14.431 -4.933 15.535 1.00 97.25 114 LEU A C 1
ATOM 796 O O . LEU A 1 114 ? -13.725 -5.746 16.126 1.00 97.25 114 LEU A O 1
ATOM 800 N N . ILE A 1 115 ? -15.499 -5.296 14.822 1.00 97.75 115 ILE A N 1
ATOM 801 C CA . ILE A 1 115 ? -15.780 -6.679 14.415 1.00 97.75 115 ILE A CA 1
ATOM 802 C C . ILE A 1 115 ? -15.258 -6.814 12.975 1.00 97.75 115 ILE A C 1
ATOM 804 O O . ILE A 1 115 ? -15.988 -6.476 12.039 1.00 97.75 115 ILE A O 1
ATOM 808 N N . PRO A 1 116 ? -13.975 -7.169 12.765 1.00 97.44 116 PRO A N 1
ATOM 809 C CA . PRO A 1 116 ? -13.395 -7.164 11.433 1.00 97.44 116 PRO A CA 1
ATOM 810 C C . PRO A 1 116 ? -13.861 -8.359 10.600 1.00 97.44 116 PRO A C 1
ATOM 812 O O . PRO A 1 116 ? -14.177 -9.426 11.123 1.00 97.44 116 PRO A O 1
ATOM 815 N N . VAL A 1 117 ? -13.836 -8.178 9.282 1.00 97.94 117 VAL A N 1
ATOM 816 C CA . VAL A 1 117 ? -13.939 -9.261 8.299 1.00 97.94 117 VAL A CA 1
ATOM 817 C C . VAL A 1 117 ? -12.629 -9.357 7.529 1.00 97.94 117 VAL A C 1
ATOM 819 O O . VAL A 1 117 ? -11.894 -8.369 7.431 1.00 97.94 117 VAL A O 1
ATOM 822 N N . GLU A 1 118 ? -12.312 -10.541 7.013 1.00 97.69 118 GLU A N 1
ATOM 823 C CA . GLU A 1 118 ? -11.117 -10.754 6.195 1.00 97.69 118 GLU A CA 1
ATOM 824 C C . GLU A 1 118 ? -11.052 -9.741 5.040 1.00 97.69 118 GLU A C 1
ATOM 826 O O . GLU A 1 118 ? -12.052 -9.447 4.382 1.00 97.69 118 GLU A O 1
ATOM 831 N N . GLY A 1 119 ? -9.875 -9.150 4.836 1.00 95.31 119 GLY A N 1
ATOM 832 C CA . GLY A 1 119 ? -9.640 -8.109 3.838 1.00 95.31 119 GLY A CA 1
ATOM 833 C C . GLY A 1 119 ? -10.062 -6.698 4.261 1.00 95.31 119 GLY A C 1
ATOM 834 O O . GLY A 1 119 ? -9.849 -5.758 3.495 1.00 95.31 119 GLY A O 1
ATOM 835 N N . MET A 1 120 ? -10.622 -6.498 5.462 1.00 97.38 120 MET A N 1
ATOM 836 C CA . MET A 1 120 ? -10.893 -5.153 5.981 1.00 97.38 120 MET A CA 1
ATOM 837 C C . MET A 1 120 ? -9.588 -4.355 6.113 1.00 97.38 120 MET A C 1
ATOM 839 O O . MET A 1 120 ? -8.611 -4.849 6.675 1.00 97.38 120 MET A O 1
ATOM 843 N N . MET A 1 121 ? -9.590 -3.106 5.633 1.00 97.38 121 MET A N 1
ATOM 844 C CA . MET A 1 121 ? -8.423 -2.217 5.633 1.00 97.38 121 MET A CA 1
ATOM 845 C C . MET A 1 121 ? -8.699 -0.917 6.390 1.00 97.38 121 MET A C 1
ATOM 847 O O . MET A 1 121 ? -9.720 -0.266 6.163 1.00 97.38 121 MET A O 1
ATOM 851 N N . VAL A 1 122 ? -7.762 -0.505 7.245 1.00 97.88 122 VAL A N 1
ATOM 852 C CA . VAL A 1 122 ? -7.784 0.781 7.966 1.00 97.88 122 VAL A CA 1
ATOM 853 C C . VAL A 1 122 ? -6.371 1.344 8.083 1.00 97.88 122 VAL A C 1
ATOM 855 O O . VAL A 1 122 ? -5.402 0.593 8.045 1.00 97.88 122 VAL A O 1
ATOM 858 N N . TYR A 1 123 ? -6.225 2.652 8.269 1.00 98.12 123 TYR A N 1
ATOM 859 C CA . TYR A 1 123 ? -4.946 3.237 8.672 1.00 98.12 123 TYR A CA 1
ATOM 860 C C . TYR A 1 123 ? -4.865 3.291 10.199 1.00 98.12 123 TYR A C 1
ATOM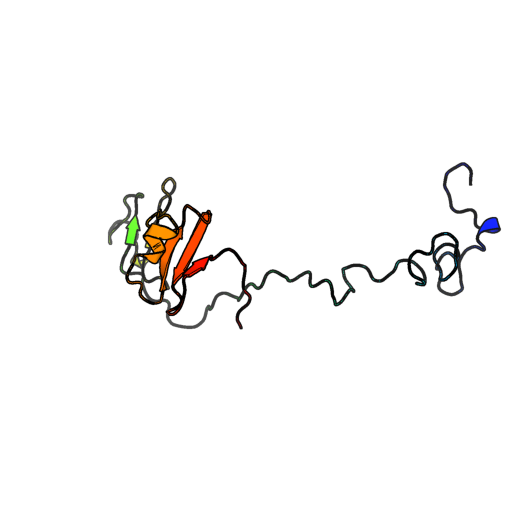 862 O O . TYR A 1 123 ? -5.670 3.970 10.842 1.00 98.12 123 TYR A O 1
ATOM 870 N N . ASP A 1 124 ? -3.911 2.570 10.782 1.00 98.19 124 ASP A N 1
ATOM 871 C CA . ASP A 1 124 ? -3.651 2.607 12.218 1.00 98.19 124 ASP A CA 1
ATOM 872 C C . ASP A 1 124 ? -2.721 3.783 12.537 1.00 98.19 124 ASP A C 1
ATOM 874 O O . ASP A 1 124 ? -1.547 3.756 12.179 1.00 98.19 124 ASP A O 1
ATOM 878 N N . ILE A 1 125 ? -3.240 4.821 13.200 1.00 98.06 125 ILE A N 1
ATOM 879 C CA . ILE A 1 125 ? -2.469 6.035 13.529 1.00 98.06 125 ILE A CA 1
ATOM 880 C C . ILE A 1 125 ? -1.529 5.853 14.724 1.00 98.06 125 ILE A C 1
ATOM 882 O O . ILE A 1 125 ? -0.699 6.718 14.976 1.00 98.06 125 ILE A O 1
ATOM 886 N N . THR A 1 126 ? -1.673 4.773 15.491 1.00 98.25 126 THR A N 1
ATOM 887 C CA . THR A 1 126 ? -0.763 4.453 16.597 1.00 98.25 126 THR A CA 1
ATOM 888 C C . THR A 1 126 ? 0.451 3.682 16.086 1.00 98.25 126 THR A C 1
ATOM 890 O O . THR A 1 126 ? 1.556 3.912 16.565 1.00 98.25 126 THR A O 1
ATOM 893 N N . LEU A 1 127 ? 0.253 2.794 15.106 1.00 96.69 127 LEU A N 1
ATOM 894 C CA . LEU A 1 127 ? 1.327 2.028 14.454 1.00 96.69 127 LEU A CA 1
ATOM 895 C C . LEU A 1 127 ? 1.884 2.693 13.187 1.00 96.69 127 LEU A C 1
ATOM 897 O O . LEU A 1 127 ? 2.844 2.184 12.617 1.00 96.69 127 LEU A O 1
ATOM 901 N N . ASP A 1 128 ? 1.263 3.784 12.740 1.00 96.69 128 ASP A N 1
ATOM 902 C CA . ASP A 1 128 ? 1.592 4.521 11.516 1.00 96.69 128 ASP A CA 1
ATOM 903 C C . ASP A 1 128 ? 1.658 3.622 10.266 1.00 96.69 128 ASP A C 1
ATOM 905 O O . ASP A 1 128 ? 2.627 3.614 9.509 1.00 96.69 128 ASP A O 1
ATOM 909 N N . CYS A 1 129 ? 0.628 2.789 10.069 1.00 96.25 129 CYS A N 1
ATOM 910 C CA . CYS A 1 129 ? 0.623 1.785 9.003 1.00 96.25 129 CYS A CA 1
ATOM 911 C C . CYS A 1 129 ? -0.776 1.545 8.411 1.00 96.25 129 CYS A C 1
ATOM 913 O O . CYS A 1 129 ? -1.796 1.628 9.102 1.00 96.25 129 CYS A O 1
ATOM 915 N N . LEU A 1 130 ? -0.834 1.139 7.136 1.00 97.31 130 LEU A N 1
ATOM 916 C CA . LEU A 1 130 ? -2.033 0.509 6.577 1.00 97.31 130 LEU A CA 1
ATOM 917 C C . LEU A 1 130 ? -2.182 -0.888 7.197 1.00 97.31 130 LEU A C 1
ATOM 919 O O . LEU A 1 130 ? -1.354 -1.764 6.966 1.00 97.31 130 LEU A O 1
ATOM 923 N N . SER A 1 131 ? -3.221 -1.088 8.000 1.00 97.19 131 SER A N 1
ATOM 924 C CA . SER A 1 131 ? -3.559 -2.364 8.629 1.00 97.19 131 SER A CA 1
ATOM 925 C C . SER A 1 131 ? -4.605 -3.118 7.809 1.00 97.19 131 SER A C 1
ATOM 927 O O . SER A 1 131 ? -5.636 -2.546 7.457 1.00 97.19 131 SER A O 1
ATOM 929 N N . ILE A 1 132 ? -4.373 -4.409 7.572 1.00 96.88 132 ILE A N 1
ATOM 930 C CA . ILE A 1 132 ? -5.305 -5.327 6.902 1.00 96.88 132 ILE A CA 1
ATOM 931 C C . ILE A 1 132 ? -5.633 -6.478 7.855 1.00 96.88 132 ILE A C 1
ATOM 933 O O . ILE A 1 132 ? -4.728 -7.022 8.487 1.00 96.88 132 ILE A O 1
ATOM 937 N N . TYR A 1 133 ? -6.908 -6.836 7.992 1.00 97.75 133 TYR A N 1
ATOM 938 C CA . TYR A 1 133 ? -7.308 -8.021 8.749 1.00 97.75 133 TYR A CA 1
ATOM 939 C C . TYR A 1 133 ? -7.235 -9.265 7.859 1.00 97.75 133 TYR A C 1
ATOM 941 O O . TYR A 1 133 ? -7.890 -9.316 6.822 1.00 97.75 133 TYR A O 1
ATOM 949 N N . ASP A 1 134 ? -6.459 -10.270 8.257 1.00 95.56 134 ASP A N 1
ATOM 950 C CA . ASP A 1 134 ? -6.238 -11.499 7.473 1.00 95.56 134 ASP A CA 1
ATOM 951 C C . ASP A 1 134 ? -7.250 -12.622 7.770 1.00 95.56 134 ASP A C 1
ATOM 953 O O . ASP A 1 134 ? -7.026 -13.773 7.416 1.00 95.56 134 ASP A O 1
ATOM 957 N N . GLY A 1 135 ? -8.339 -12.304 8.476 1.00 96.56 135 GLY A N 1
ATOM 958 C CA . GLY A 1 135 ? -9.308 -13.288 8.966 1.00 96.56 135 GLY A CA 1
ATOM 959 C C . GLY A 1 135 ? -9.005 -13.799 10.378 1.00 96.56 135 GLY A C 1
ATOM 960 O O . GLY A 1 135 ? -9.890 -14.353 11.024 1.00 96.56 135 GLY A O 1
ATOM 961 N N . THR A 1 136 ? -7.794 -13.560 10.895 1.00 96.25 136 THR A N 1
ATOM 962 C CA . THR A 1 136 ? -7.390 -13.938 12.260 1.00 96.25 136 THR A CA 1
ATOM 963 C C . THR A 1 136 ? -6.860 -12.757 13.069 1.00 96.25 136 THR A C 1
ATOM 965 O O . THR A 1 136 ? -7.209 -12.587 14.238 1.00 96.25 136 THR A O 1
ATOM 968 N N . SER A 1 137 ? -6.042 -11.899 12.460 1.00 96.81 137 SER A N 1
ATOM 969 C CA . SER A 1 137 ? -5.338 -10.808 13.124 1.00 96.81 137 SER A CA 1
ATOM 970 C C . SER A 1 137 ? -5.103 -9.623 12.189 1.00 96.81 137 SER A C 1
ATOM 972 O O . SER A 1 137 ? -5.080 -9.741 10.965 1.00 96.81 137 SER A O 1
ATOM 974 N N . TRP A 1 138 ? -4.910 -8.447 12.784 1.00 97.44 138 TRP A N 1
ATOM 975 C CA . TRP A 1 138 ? -4.507 -7.255 12.048 1.00 97.44 138 TRP A CA 1
ATOM 976 C C . TRP A 1 138 ? -3.017 -7.310 11.706 1.00 97.44 138 TRP A C 1
ATOM 978 O O . TRP A 1 138 ? -2.179 -7.458 12.597 1.00 97.44 138 TRP A O 1
ATOM 988 N N . LYS A 1 139 ? -2.685 -7.127 10.428 1.00 95.69 139 LYS A N 1
ATOM 989 C CA . LYS A 1 139 ? -1.312 -7.045 9.919 1.00 95.69 139 LYS A CA 1
ATOM 990 C C . LYS A 1 139 ? -1.020 -5.646 9.399 1.00 95.69 139 LYS A C 1
ATOM 992 O O . LYS A 1 139 ? -1.797 -5.113 8.611 1.00 95.69 139 LYS A O 1
ATOM 997 N N . CYS A 1 140 ? 0.108 -5.065 9.802 1.00 94.69 140 CYS A N 1
ATOM 998 C CA . CYS A 1 140 ? 0.632 -3.873 9.140 1.00 94.69 140 CYS A CA 1
ATOM 999 C C . CYS A 1 140 ? 1.217 -4.260 7.782 1.00 94.69 140 CYS A C 1
ATOM 1001 O O . CYS A 1 140 ? 2.089 -5.121 7.692 1.00 94.69 140 CYS A O 1
ATOM 1003 N N . PHE A 1 141 ? 0.780 -3.577 6.733 1.00 89.81 141 PHE A N 1
ATOM 1004 C CA . PHE A 1 141 ? 1.305 -3.732 5.386 1.00 89.81 141 PHE A CA 1
ATOM 1005 C C . PHE A 1 141 ? 2.537 -2.836 5.187 1.00 89.81 141 PHE A C 1
ATOM 1007 O O . PHE A 1 141 ? 2.502 -1.846 4.462 1.00 89.81 141 PHE A O 1
ATOM 1014 N N . ASN A 1 142 ? 3.614 -3.146 5.913 1.00 86.94 142 ASN A N 1
ATOM 1015 C CA . ASN A 1 142 ? 4.868 -2.377 5.934 1.00 86.94 142 ASN A CA 1
ATOM 1016 C C . ASN A 1 142 ? 6.090 -3.175 5.449 1.00 86.94 142 ASN A C 1
ATOM 1018 O O . ASN A 1 142 ? 7.182 -2.624 5.345 1.00 86.94 142 ASN A O 1
ATOM 1022 N N . THR A 1 143 ? 5.910 -4.464 5.158 1.00 80.56 143 THR A N 1
ATOM 1023 C CA . THR A 1 143 ? 6.966 -5.352 4.669 1.00 80.56 143 THR A CA 1
ATOM 1024 C C . THR A 1 143 ? 6.636 -5.768 3.244 1.00 80.56 143 THR A C 1
ATOM 1026 O O . THR A 1 143 ? 5.547 -6.280 2.982 1.00 80.56 143 THR A O 1
ATOM 1029 N N . GLN A 1 144 ? 7.567 -5.555 2.315 1.00 71.38 144 GLN A N 1
ATOM 1030 C CA . GLN A 1 144 ? 7.427 -6.056 0.951 1.00 71.38 144 GLN A CA 1
ATOM 1031 C C . GLN A 1 144 ? 7.572 -7.582 0.962 1.00 71.38 144 GLN A C 1
ATOM 1033 O O . GLN A 1 144 ? 8.624 -8.108 1.315 1.00 71.38 144 GLN A O 1
ATOM 1038 N N . GLY A 1 145 ? 6.501 -8.293 0.607 1.00 66.19 145 GLY A N 1
ATOM 1039 C CA . GLY A 1 145 ? 6.509 -9.747 0.465 1.00 66.19 145 GLY A CA 1
ATOM 1040 C C . GLY A 1 145 ? 6.720 -10.187 -0.985 1.00 66.19 145 GLY A C 1
ATOM 1041 O O . GLY A 1 145 ? 6.284 -9.506 -1.912 1.00 66.19 145 GLY A O 1
ATOM 1042 N N . CYS A 1 146 ? 7.322 -11.366 -1.163 1.00 62.25 146 CYS A N 1
ATOM 1043 C CA . CYS A 1 146 ? 7.431 -12.073 -2.443 1.00 62.25 146 CYS A CA 1
ATOM 1044 C C . CYS A 1 146 ? 6.653 -13.402 -2.407 1.00 62.25 146 CYS A C 1
ATOM 1046 O O . CYS A 1 146 ? 7.271 -14.467 -2.401 1.00 62.25 146 CYS A O 1
ATOM 1048 N N . PRO A 1 147 ? 5.314 -13.383 -2.299 1.00 60.94 147 PRO A N 1
ATOM 1049 C CA . PRO A 1 147 ? 4.538 -14.613 -2.362 1.00 60.94 147 PRO A CA 1
ATOM 1050 C C . PRO A 1 147 ? 4.551 -15.159 -3.798 1.00 60.94 147 PRO A C 1
ATOM 1052 O O . PRO A 1 147 ? 4.215 -14.432 -4.738 1.00 60.94 147 PRO A O 1
ATOM 1055 N N . ASN A 1 148 ? 4.960 -16.423 -3.944 1.00 49.69 148 ASN A N 1
ATOM 1056 C CA . ASN A 1 148 ? 4.812 -17.197 -5.181 1.00 49.69 148 ASN A CA 1
ATOM 1057 C C . ASN A 1 148 ? 3.335 -17.513 -5.431 1.00 49.69 148 ASN A C 1
ATOM 1059 O O . ASN A 1 148 ? 2.690 -18.019 -4.485 1.00 49.69 148 ASN A O 1
#

InterPro domains:
  IPR059888 Phage tail-like, trimerisation region [PF26696] (94-143)

Foldseek 3Di:
DVVPDDDCVVQVQADPVRQGSQQAQPHVVDDDNHRHDPDDLVRPPVNPPPPDDDDPPDPDDDFFFQPEEDEPPPQDDDVRVPPPRVHTDDVYDYDDPPDDDAFAEEAPVRVVPDPDDAQDWHQHPNVRAIWGDHRPDIDGPPDDDDDD

Organism: NCBI:txid1144316

Secondary structure (DSSP, 8-state):
-TTS---TTTTT-B-TTS-BGGGSTTSTT-SSS-SSS---TTT-TT--TT----PPP---S---B--EEEESSS-BBGGGT-BTTTSBS-SEEEE-SS----PPEE-HHHHHTS---TT-EEEETTTTEEEEE-SSSEEE--S-----

pLDDT: mean 85.72, std 11.39, range [49.69, 98.56]

Radius of gyration: 29.35 Å; chains: 1; bounding box: 81×34×44 Å